Protein AF-A0A4V2JSZ1-F1 (afdb_monomer_lite)

pLDDT: mean 92.71, std 5.54, range [68.62, 98.0]

InterPro domains:
  IPR025327 Protein of unknown function DUF4233 [PF14017] (4-102)

Radius of gyration: 14.21 Å; chains: 1; bounding box: 37×21×39 Å

Structure (mmCIF, N/CA/C/O backbone):
data_AF-A0A4V2JSZ1-F1
#
_entry.id   AF-A0A4V2JSZ1-F1
#
loop_
_atom_site.group_PDB
_atom_site.id
_atom_site.type_symbol
_atom_site.label_atom_id
_atom_site.label_alt_id
_atom_site.label_comp_id
_atom_site.label_asym_id
_atom_site.label_entity_id
_atom_site.label_seq_id
_atom_site.pdbx_PDB_ins_code
_atom_site.Cartn_x
_atom_site.Cartn_y
_atom_site.Cartn_z
_atom_site.occupancy
_atom_site.B_iso_or_equiv
_atom_site.auth_seq_id
_atom_site.auth_comp_id
_atom_site.auth_asym_id
_atom_site.auth_atom_id
_atom_site.pdbx_PDB_model_num
ATOM 1 N N . MET A 1 1 ? -8.740 -6.135 19.068 1.00 76.06 1 MET A N 1
ATOM 2 C CA . MET A 1 1 ? -8.782 -6.190 17.589 1.00 76.06 1 MET A CA 1
ATOM 3 C C . MET A 1 1 ? -7.655 -5.415 16.919 1.00 76.06 1 MET A C 1
ATOM 5 O O . MET A 1 1 ? -6.984 -5.984 16.071 1.00 76.06 1 MET A O 1
ATOM 9 N N . THR A 1 2 ? -7.355 -4.183 17.342 1.00 81.94 2 THR A N 1
ATOM 10 C CA . THR A 1 2 ? -6.308 -3.329 16.738 1.00 81.94 2 THR A CA 1
ATOM 11 C C . THR A 1 2 ? -4.939 -4.002 16.576 1.00 81.94 2 THR A C 1
ATOM 13 O O . THR A 1 2 ? -4.277 -3.777 15.573 1.00 81.94 2 THR A O 1
ATOM 16 N N . ARG A 1 3 ? -4.532 -4.878 17.510 1.00 87.81 3 ARG A N 1
ATOM 17 C CA . ARG A 1 3 ? -3.258 -5.617 17.412 1.00 87.81 3 ARG A CA 1
ATOM 18 C C . ARG A 1 3 ? -3.182 -6.530 16.184 1.00 87.81 3 ARG A C 1
ATOM 20 O O . ARG A 1 3 ? -2.130 -6.597 15.568 1.00 87.81 3 ARG A O 1
ATOM 27 N N . VAL A 1 4 ? -4.278 -7.203 15.822 1.00 89.31 4 VAL A N 1
ATOM 28 C CA . VAL A 1 4 ? -4.300 -8.113 14.662 1.00 89.31 4 VAL A CA 1
ATOM 29 C C . VAL A 1 4 ? -4.180 -7.309 13.369 1.00 89.31 4 VAL A C 1
ATOM 31 O O . VAL A 1 4 ? -3.318 -7.612 12.558 1.00 89.31 4 VAL A O 1
ATOM 34 N N . LEU A 1 5 ? -4.944 -6.216 13.240 1.00 90.44 5 LEU A N 1
ATOM 35 C CA . LEU A 1 5 ? -4.858 -5.299 12.092 1.00 90.44 5 LEU A CA 1
ATOM 36 C C . LEU A 1 5 ? -3.455 -4.689 11.936 1.00 90.44 5 LEU A C 1
ATOM 38 O O . LEU A 1 5 ? -2.941 -4.602 10.825 1.00 90.44 5 LEU A O 1
ATOM 42 N N . MET A 1 6 ? -2.819 -4.301 13.047 1.00 91.94 6 MET A N 1
ATOM 43 C CA . MET A 1 6 ? -1.436 -3.813 13.039 1.00 91.94 6 MET A CA 1
ATOM 44 C C . MET A 1 6 ? -0.463 -4.880 12.533 1.00 91.94 6 MET A C 1
ATOM 46 O O . MET A 1 6 ? 0.377 -4.578 11.693 1.00 91.94 6 MET A O 1
ATOM 50 N N . ILE A 1 7 ? -0.580 -6.122 13.017 1.00 93.12 7 ILE A N 1
ATOM 51 C CA . ILE A 1 7 ? 0.282 -7.229 12.580 1.00 93.12 7 ILE A CA 1
ATOM 52 C C . ILE A 1 7 ? 0.109 -7.488 11.083 1.00 93.12 7 ILE A C 1
ATOM 54 O O . ILE A 1 7 ? 1.110 -7.629 10.386 1.00 93.12 7 ILE A O 1
ATOM 58 N N . THR A 1 8 ? -1.128 -7.500 10.579 1.00 93.94 8 THR A N 1
ATOM 59 C CA . THR A 1 8 ? -1.399 -7.663 9.146 1.00 93.94 8 THR A CA 1
ATOM 60 C C . THR A 1 8 ? -0.675 -6.593 8.327 1.00 93.94 8 THR A C 1
ATOM 62 O O . THR A 1 8 ? 0.078 -6.943 7.430 1.00 93.94 8 THR A O 1
ATOM 65 N N . LEU A 1 9 ? -0.791 -5.310 8.682 1.00 94.44 9 LEU A N 1
ATOM 66 C CA . LEU A 1 9 ? -0.121 -4.227 7.944 1.00 94.44 9 LEU A CA 1
ATOM 67 C C . LEU A 1 9 ? 1.410 -4.284 8.034 1.00 94.44 9 LEU A C 1
ATOM 69 O O . LEU A 1 9 ? 2.097 -3.983 7.062 1.00 94.44 9 LEU A O 1
ATOM 73 N N . VAL A 1 10 ? 1.971 -4.679 9.180 1.00 95.25 10 VAL A N 1
ATOM 74 C CA . VAL A 1 10 ? 3.431 -4.825 9.319 1.00 95.25 10 VAL A CA 1
ATOM 75 C C . VAL A 1 10 ? 3.952 -5.982 8.468 1.00 95.25 10 VAL A C 1
ATOM 77 O O . VAL A 1 10 ? 4.978 -5.837 7.808 1.00 95.25 10 VAL A O 1
ATOM 80 N N . LEU A 1 11 ? 3.249 -7.117 8.437 1.00 96.44 11 LEU A N 1
ATOM 81 C CA . LEU A 1 11 ? 3.605 -8.228 7.551 1.00 96.44 11 LEU A CA 1
ATOM 82 C C . LEU A 1 11 ? 3.482 -7.824 6.077 1.00 96.44 11 LEU A C 1
ATOM 84 O O . LEU A 1 11 ? 4.336 -8.184 5.272 1.00 96.44 11 LEU A O 1
ATOM 88 N N . GLU A 1 12 ? 2.473 -7.031 5.732 1.00 95.75 12 GLU A N 1
ATOM 89 C CA . GLU A 1 12 ? 2.286 -6.509 4.379 1.00 95.75 12 GLU A CA 1
ATOM 90 C C . GLU A 1 12 ? 3.436 -5.582 3.960 1.00 95.75 12 GLU A C 1
ATOM 92 O O . GLU A 1 12 ? 3.955 -5.698 2.853 1.00 95.75 12 GLU A O 1
ATOM 97 N N . ALA A 1 13 ? 3.931 -4.739 4.874 1.00 97.12 13 ALA A N 1
ATOM 98 C CA . ALA A 1 13 ? 5.120 -3.923 4.636 1.00 97.12 13 ALA A CA 1
ATOM 99 C C . ALA A 1 13 ? 6.355 -4.783 4.304 1.00 97.12 13 ALA A C 1
ATOM 101 O O . ALA A 1 13 ? 7.130 -4.446 3.409 1.00 97.12 13 ALA A O 1
ATOM 102 N N . ILE A 1 14 ? 6.527 -5.929 4.971 1.00 97.25 14 ILE A N 1
ATOM 103 C CA . ILE A 1 14 ? 7.604 -6.877 4.641 1.00 97.25 14 ILE A CA 1
ATOM 104 C C . ILE A 1 14 ? 7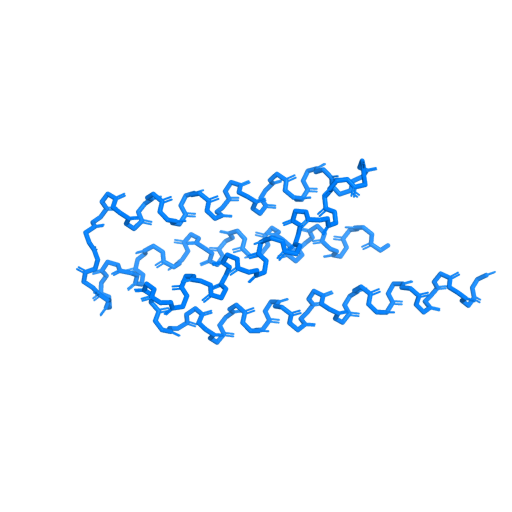.399 -7.441 3.229 1.00 97.25 14 ILE A C 1
ATOM 106 O O . ILE A 1 14 ? 8.344 -7.491 2.442 1.00 97.25 14 ILE A O 1
ATOM 110 N N . VAL A 1 15 ? 6.166 -7.814 2.879 1.00 96.81 15 VAL A N 1
ATOM 111 C CA . VAL A 1 15 ? 5.817 -8.322 1.543 1.00 96.81 15 VAL A CA 1
ATOM 112 C C . VAL A 1 15 ? 6.091 -7.282 0.455 1.00 96.81 15 VAL A C 1
ATOM 114 O O . VAL A 1 15 ? 6.653 -7.633 -0.579 1.00 96.81 15 VAL A O 1
ATOM 117 N N . PHE A 1 16 ? 5.802 -6.001 0.689 1.00 97.44 16 PHE A N 1
ATOM 118 C CA . PHE A 1 16 ? 6.164 -4.922 -0.235 1.00 97.44 16 PHE A CA 1
ATOM 119 C C . PHE A 1 16 ? 7.677 -4.754 -0.391 1.00 97.44 16 PHE A C 1
ATOM 121 O O . PHE A 1 16 ? 8.153 -4.519 -1.500 1.00 97.44 16 PHE A O 1
ATOM 128 N N . GLY A 1 17 ? 8.451 -4.942 0.680 1.00 95.88 17 GLY A N 1
ATOM 129 C CA . GLY A 1 17 ? 9.913 -4.996 0.596 1.00 95.88 17 GLY A CA 1
ATOM 130 C C . GLY A 1 17 ? 10.401 -6.142 -0.289 1.00 95.88 17 GLY A C 1
ATOM 131 O O . GLY A 1 17 ? 11.250 -5.942 -1.156 1.00 95.88 17 GLY A O 1
ATOM 132 N N . LEU A 1 18 ? 9.808 -7.328 -0.137 1.00 96.00 18 LEU A N 1
ATOM 133 C CA . LEU A 1 18 ? 10.101 -8.496 -0.974 1.00 96.00 18 LEU A CA 1
ATOM 134 C C . LEU A 1 18 ? 9.595 -8.344 -2.419 1.00 96.00 18 LEU A C 1
ATOM 136 O O . LEU A 1 18 ? 10.138 -8.974 -3.329 1.00 96.00 18 LEU A O 1
ATOM 140 N N . ALA A 1 19 ? 8.606 -7.478 -2.656 1.00 95.69 19 ALA A N 1
ATOM 141 C CA . ALA A 1 19 ? 8.135 -7.138 -3.994 1.00 95.69 19 ALA A CA 1
ATOM 142 C C . ALA A 1 19 ? 9.207 -6.415 -4.817 1.00 95.69 19 ALA A C 1
ATOM 144 O O . ALA A 1 19 ? 9.234 -6.570 -6.035 1.00 95.69 19 ALA A O 1
ATOM 145 N N . VAL A 1 20 ? 10.098 -5.643 -4.180 1.00 96.31 20 VAL A N 1
ATOM 146 C CA . VAL A 1 20 ? 11.126 -4.852 -4.878 1.00 96.31 20 VAL A CA 1
ATOM 147 C C . VAL A 1 20 ? 12.081 -5.741 -5.682 1.00 96.31 20 VAL A C 1
ATOM 149 O O . VAL A 1 20 ? 12.194 -5.516 -6.889 1.00 96.31 20 VAL A O 1
ATOM 152 N N . PRO A 1 21 ? 12.711 -6.784 -5.101 1.00 94.50 21 PRO A N 1
ATOM 153 C CA . PRO A 1 21 ? 13.451 -7.766 -5.885 1.00 94.50 21 PRO A CA 1
ATOM 154 C C . PRO A 1 21 ? 12.612 -8.388 -7.002 1.00 94.50 21 PRO A C 1
ATOM 156 O O . PRO A 1 21 ? 13.093 -8.465 -8.124 1.00 94.50 21 PRO A O 1
ATOM 159 N N . 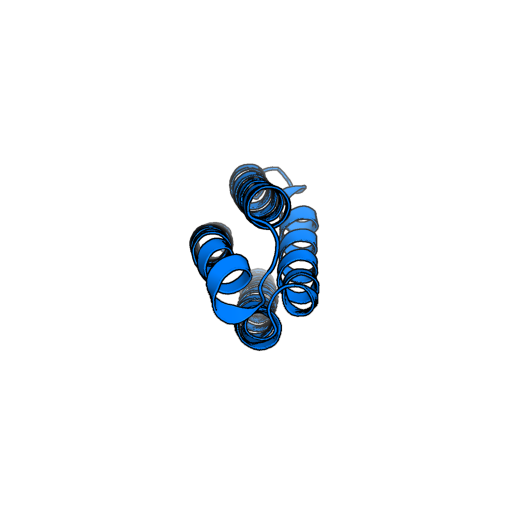GLY A 1 22 ? 11.356 -8.767 -6.731 1.00 93.88 22 GLY A N 1
ATOM 160 C CA . GLY A 1 22 ? 10.466 -9.353 -7.741 1.00 93.88 22 GLY A CA 1
ATOM 161 C C . GLY A 1 22 ? 10.213 -8.424 -8.934 1.00 93.88 22 GLY A C 1
ATOM 162 O O . GLY A 1 22 ? 10.292 -8.852 -10.084 1.00 93.88 22 GLY A O 1
ATOM 163 N N . MET A 1 23 ? 9.996 -7.133 -8.685 1.00 95.25 23 MET A N 1
ATOM 164 C CA . MET A 1 23 ? 9.839 -6.125 -9.736 1.00 95.25 23 MET A CA 1
ATOM 165 C C . MET A 1 23 ? 11.101 -6.004 -10.599 1.00 95.25 23 MET A C 1
ATOM 167 O O . MET A 1 23 ? 10.997 -5.924 -11.822 1.00 95.25 23 MET A O 1
ATOM 171 N N . VAL A 1 24 ? 12.287 -6.028 -9.987 1.00 97.00 24 VAL A N 1
ATOM 172 C CA . VAL A 1 24 ? 13.563 -5.857 -10.700 1.00 97.00 24 VAL A CA 1
ATOM 173 C C . VAL A 1 24 ? 13.973 -7.124 -11.453 1.00 97.00 24 VAL A C 1
ATOM 175 O O . VAL A 1 24 ? 14.304 -7.053 -12.633 1.00 97.00 24 VAL A O 1
ATOM 178 N N . THR A 1 25 ? 13.961 -8.285 -10.796 1.00 94.88 25 THR A N 1
ATOM 179 C CA . THR A 1 25 ? 14.533 -9.526 -11.345 1.00 94.88 25 THR A CA 1
ATOM 180 C C . THR A 1 25 ? 13.554 -10.315 -12.203 1.00 94.88 25 THR A C 1
ATOM 182 O O . THR A 1 25 ? 13.983 -10.975 -13.144 1.00 94.88 25 THR A O 1
ATOM 185 N N . VAL A 1 26 ? 12.252 -10.252 -11.901 1.00 93.81 26 VAL A N 1
ATOM 186 C CA . VAL A 1 26 ? 11.218 -11.008 -12.62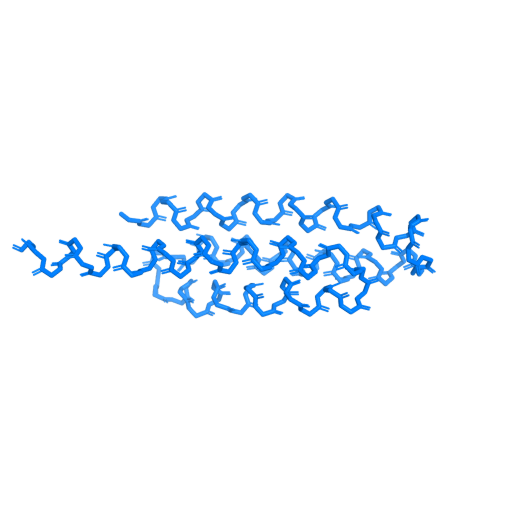6 1.00 93.81 26 VAL A CA 1
ATOM 187 C C . VAL A 1 26 ? 10.529 -10.131 -13.663 1.00 93.81 26 VAL A C 1
ATOM 189 O O . VAL A 1 26 ? 10.276 -10.578 -14.775 1.00 93.81 26 VAL A O 1
ATOM 192 N N . SER A 1 27 ? 10.200 -8.887 -13.303 1.00 93.00 27 SER A N 1
ATOM 193 C CA . SER A 1 27 ? 9.391 -7.990 -14.147 1.00 93.00 27 SER A CA 1
ATOM 194 C C . SER A 1 27 ? 10.219 -6.964 -14.935 1.00 93.00 27 SER A C 1
ATOM 196 O O . SER A 1 27 ? 9.664 -6.241 -15.756 1.00 93.00 27 SER A O 1
ATOM 198 N N . GLY A 1 28 ? 11.539 -6.902 -14.716 1.00 92.88 28 GLY A N 1
ATOM 199 C CA . GLY A 1 28 ? 12.448 -6.019 -15.456 1.00 92.88 28 GLY A CA 1
ATOM 200 C C . GLY A 1 28 ? 12.233 -4.523 -15.201 1.00 92.88 28 GLY A C 1
ATOM 201 O O . GLY A 1 28 ? 12.665 -3.693 -16.001 1.00 92.88 28 GLY A O 1
ATOM 202 N N . ILE A 1 29 ? 11.556 -4.155 -14.110 1.00 94.81 29 ILE A N 1
ATOM 203 C CA . ILE A 1 29 ? 11.313 -2.756 -13.755 1.00 94.81 29 ILE A CA 1
ATOM 204 C C . ILE A 1 29 ? 12.615 -2.106 -13.285 1.00 94.81 29 ILE A C 1
ATOM 206 O O . ILE A 1 29 ? 13.361 -2.668 -12.482 1.00 94.81 29 ILE A O 1
ATOM 210 N N . ALA A 1 30 ? 12.871 -0.884 -13.760 1.00 96.06 30 ALA A N 1
ATOM 211 C CA . ALA A 1 30 ? 14.043 -0.111 -13.369 1.00 96.06 30 ALA A CA 1
ATOM 212 C C . ALA A 1 30 ? 14.120 0.063 -11.842 1.00 96.06 30 ALA A C 1
ATOM 214 O O . ALA A 1 30 ? 13.139 0.442 -11.198 1.00 96.06 30 ALA A O 1
ATOM 215 N N . LEU A 1 31 ? 15.310 -0.148 -11.271 1.00 95.19 31 LEU A N 1
ATOM 216 C CA . LEU A 1 31 ? 15.540 -0.105 -9.823 1.00 95.19 31 LEU A CA 1
ATOM 217 C C . LEU A 1 31 ? 14.988 1.161 -9.132 1.00 95.19 31 LEU A C 1
ATOM 219 O O . LEU A 1 31 ? 14.329 1.005 -8.103 1.00 95.19 31 LEU A O 1
ATOM 223 N N . PRO A 1 32 ? 15.163 2.391 -9.666 1.00 96.44 32 PRO A N 1
ATOM 224 C CA . PRO A 1 32 ? 14.606 3.586 -9.029 1.00 96.44 32 PRO A CA 1
ATOM 225 C C . PRO A 1 32 ? 13.076 3.556 -8.930 1.00 96.44 32 PRO A C 1
ATOM 227 O O . PRO A 1 32 ? 12.515 3.963 -7.915 1.00 96.44 32 PRO A O 1
ATOM 230 N N . LEU A 1 33 ? 12.399 3.034 -9.958 1.00 95.94 33 LEU A N 1
ATOM 231 C CA . LEU A 1 33 ? 10.943 2.913 -9.973 1.00 95.94 33 LEU A CA 1
ATOM 232 C C . LEU A 1 33 ? 10.472 1.817 -9.010 1.00 95.94 33 LEU A C 1
ATOM 234 O O . LEU A 1 33 ? 9.535 2.042 -8.251 1.00 95.94 33 LEU A O 1
ATOM 238 N N . ALA A 1 34 ? 11.151 0.667 -8.982 1.00 96.12 34 ALA A N 1
ATOM 239 C CA . ALA A 1 34 ? 10.841 -0.418 -8.051 1.00 96.12 34 ALA A CA 1
ATOM 240 C C . ALA A 1 34 ? 10.996 0.023 -6.584 1.00 96.12 34 ALA A C 1
ATOM 242 O O . ALA A 1 34 ? 10.119 -0.247 -5.762 1.00 96.12 34 ALA A O 1
ATOM 243 N N . LEU A 1 35 ? 12.068 0.757 -6.263 1.00 96.94 35 LEU A N 1
ATOM 244 C CA . LEU A 1 35 ? 12.281 1.344 -4.937 1.00 96.94 35 LEU A CA 1
ATOM 245 C C .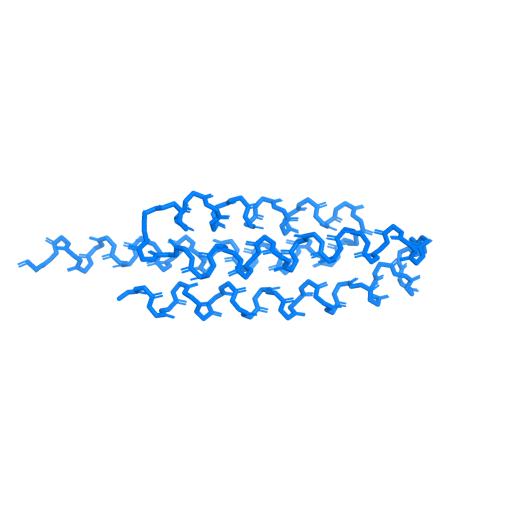 LEU A 1 35 ? 11.232 2.408 -4.602 1.00 96.94 35 LEU A C 1
ATOM 247 O O . LEU A 1 35 ? 10.759 2.446 -3.470 1.00 96.94 35 LEU A O 1
ATOM 251 N N . GLY A 1 36 ? 10.842 3.241 -5.571 1.00 97.44 36 GLY A N 1
ATOM 252 C CA . GLY A 1 36 ? 9.789 4.239 -5.389 1.00 97.44 36 GLY A CA 1
ATOM 253 C C . GLY A 1 36 ? 8.433 3.605 -5.073 1.00 97.44 36 GLY A C 1
ATOM 254 O O . GLY A 1 36 ? 7.804 3.965 -4.081 1.00 97.44 36 GLY A O 1
ATOM 255 N N . LEU A 1 37 ? 8.007 2.622 -5.873 1.00 96.50 37 LEU A N 1
ATOM 256 C CA . LEU A 1 37 ? 6.730 1.923 -5.697 1.00 96.50 37 LEU A CA 1
ATOM 257 C C . LEU A 1 37 ? 6.698 1.103 -4.402 1.00 96.50 37 LEU A C 1
ATOM 259 O O . LEU A 1 37 ? 5.787 1.265 -3.590 1.00 96.50 37 LEU A O 1
ATOM 263 N N . GLY A 1 38 ? 7.706 0.253 -4.185 1.00 96.00 38 GLY A N 1
ATOM 264 C CA . GLY A 1 38 ? 7.793 -0.577 -2.984 1.00 96.00 38 GLY A CA 1
ATOM 265 C C . GLY A 1 38 ? 7.977 0.263 -1.722 1.00 96.00 38 GLY A C 1
ATOM 266 O O . GLY A 1 38 ? 7.274 0.058 -0.739 1.00 96.00 38 GLY A O 1
ATOM 267 N N . GLY A 1 39 ? 8.858 1.265 -1.759 1.00 96.88 39 GLY A N 1
ATOM 268 C CA . GLY A 1 39 ? 9.095 2.181 -0.644 1.00 96.88 39 GLY A CA 1
ATOM 269 C C . GLY A 1 39 ? 7.852 2.983 -0.261 1.00 96.88 39 GLY A C 1
ATOM 270 O O . GLY A 1 39 ? 7.513 3.051 0.919 1.00 96.88 39 GLY A O 1
ATOM 271 N N . ALA A 1 40 ? 7.123 3.531 -1.239 1.00 97.44 40 ALA A N 1
ATOM 272 C CA . ALA A 1 40 ? 5.867 4.234 -0.980 1.00 97.44 40 ALA A CA 1
ATOM 273 C C . ALA A 1 40 ? 4.810 3.309 -0.354 1.00 97.44 40 ALA A C 1
ATOM 275 O O . ALA A 1 40 ? 4.145 3.702 0.606 1.00 97.44 40 ALA A O 1
ATOM 276 N N . ALA A 1 41 ? 4.689 2.071 -0.843 1.00 96.94 41 ALA A N 1
ATOM 277 C CA . ALA A 1 41 ? 3.761 1.086 -0.294 1.00 96.94 41 ALA A CA 1
ATOM 278 C C . ALA A 1 41 ? 4.129 0.675 1.146 1.00 96.94 41 ALA A C 1
ATOM 280 O O . ALA A 1 41 ? 3.253 0.606 2.009 1.00 96.94 41 ALA A O 1
ATOM 281 N N . ILE A 1 42 ? 5.421 0.478 1.438 1.00 98.00 42 ILE A N 1
ATOM 282 C CA . ILE A 1 42 ? 5.930 0.210 2.795 1.00 98.00 42 ILE A CA 1
ATOM 283 C C . ILE A 1 42 ? 5.571 1.359 3.733 1.00 98.00 42 ILE A C 1
ATOM 285 O O . ILE A 1 42 ? 5.010 1.132 4.804 1.00 98.00 42 ILE A O 1
ATOM 289 N N . LEU A 1 43 ? 5.874 2.596 3.334 1.00 97.69 43 LEU A N 1
ATOM 290 C CA . LEU A 1 43 ? 5.575 3.772 4.147 1.00 97.69 43 LEU A CA 1
ATOM 291 C C . LEU A 1 43 ? 4.075 3.890 4.415 1.00 97.69 43 LEU A C 1
ATOM 293 O O . LEU A 1 43 ? 3.679 4.118 5.556 1.00 97.69 43 LEU A O 1
ATOM 297 N N . LEU A 1 44 ? 3.239 3.667 3.401 1.00 97.19 44 LEU A N 1
ATOM 298 C CA . LEU A 1 44 ? 1.788 3.653 3.553 1.00 97.19 44 LEU A CA 1
ATOM 299 C C . LEU A 1 44 ? 1.330 2.605 4.580 1.00 97.19 44 LEU A C 1
ATOM 301 O O . LEU A 1 44 ? 0.552 2.938 5.473 1.00 97.19 44 LEU A O 1
ATOM 305 N N . ALA A 1 45 ? 1.831 1.370 4.492 1.00 96.31 45 ALA A N 1
ATOM 306 C CA . ALA A 1 45 ? 1.493 0.296 5.426 1.00 96.31 45 ALA A CA 1
ATOM 307 C C . ALA A 1 45 ? 1.919 0.622 6.869 1.00 96.31 45 ALA A C 1
ATOM 309 O O . ALA A 1 45 ? 1.145 0.435 7.810 1.00 96.31 45 ALA A O 1
ATOM 310 N N . LEU A 1 46 ? 3.123 1.170 7.058 1.00 96.25 46 LEU A N 1
ATOM 311 C CA . LEU A 1 46 ? 3.632 1.547 8.379 1.00 96.25 46 LEU A CA 1
ATOM 312 C C . LEU A 1 46 ? 2.867 2.730 8.981 1.00 96.25 46 LEU A C 1
ATOM 314 O O . LEU A 1 46 ? 2.549 2.714 10.171 1.00 96.25 46 LEU A O 1
ATOM 318 N N . VAL A 1 47 ? 2.520 3.737 8.176 1.00 95.62 47 VAL A N 1
ATOM 319 C CA . VAL A 1 47 ? 1.703 4.872 8.629 1.00 95.62 47 VAL A CA 1
ATOM 320 C C . VAL A 1 47 ? 0.288 4.405 8.974 1.00 95.62 47 VAL A C 1
ATOM 322 O O . VAL A 1 47 ? -0.240 4.798 10.017 1.00 95.62 47 VAL A O 1
ATOM 325 N N . ALA A 1 48 ? -0.312 3.517 8.174 1.00 94.44 48 ALA A N 1
ATOM 326 C CA . ALA A 1 48 ? -1.595 2.890 8.493 1.00 94.44 48 ALA A CA 1
ATOM 327 C C . ALA A 1 48 ? -1.530 2.121 9.826 1.00 94.44 48 ALA A C 1
ATOM 329 O O . ALA A 1 48 ? -2.402 2.281 10.684 1.00 94.44 48 ALA A O 1
ATOM 330 N N . ALA A 1 49 ? -0.454 1.355 10.043 1.00 93.31 49 ALA A N 1
ATOM 331 C CA . ALA A 1 49 ? -0.210 0.618 11.280 1.00 93.31 49 ALA A CA 1
ATOM 332 C C . ALA A 1 49 ? -0.080 1.552 12.494 1.00 93.31 49 ALA A C 1
ATOM 334 O O . ALA A 1 49 ? -0.717 1.325 13.524 1.00 93.31 49 ALA A O 1
ATOM 335 N N . ALA A 1 50 ? 0.693 2.633 12.374 1.00 92.19 50 ALA A N 1
ATOM 336 C CA . ALA A 1 50 ? 0.918 3.594 13.453 1.00 92.19 50 ALA A CA 1
ATOM 337 C C . ALA A 1 50 ? -0.348 4.390 13.820 1.00 92.19 50 ALA A C 1
ATOM 339 O O . ALA A 1 50 ? -0.588 4.690 14.991 1.00 92.19 50 ALA A O 1
ATOM 340 N N . THR A 1 51 ? -1.191 4.701 12.834 1.00 91.44 51 THR A N 1
ATOM 341 C CA . THR A 1 51 ? -2.393 5.542 12.995 1.00 91.44 51 THR A CA 1
ATOM 342 C C . THR A 1 51 ? -3.679 4.747 13.240 1.00 91.44 51 THR A C 1
ATOM 344 O O . THR A 1 51 ? -4.767 5.314 13.341 1.00 91.44 51 THR A O 1
ATOM 347 N N . LEU A 1 52 ? -3.592 3.427 13.420 1.00 87.31 52 LEU A N 1
ATOM 348 C CA . LEU A 1 52 ? -4.753 2.566 13.692 1.00 87.31 52 LEU A CA 1
ATOM 349 C C . LEU A 1 52 ? -5.501 2.925 14.986 1.00 87.31 52 LEU A C 1
ATOM 351 O O . LEU A 1 52 ? -6.676 2.596 15.128 1.00 87.31 52 LEU A O 1
ATOM 355 N N . ARG A 1 53 ? -4.847 3.620 15.925 1.00 81.12 53 ARG A N 1
ATOM 356 C CA . ARG A 1 53 ? -5.468 4.084 17.180 1.00 81.12 53 ARG A CA 1
ATOM 357 C C . ARG A 1 53 ? -6.215 5.415 17.039 1.00 81.12 53 ARG A C 1
ATOM 359 O O . ARG A 1 53 ? -7.039 5.707 17.895 1.00 81.12 53 ARG A O 1
ATOM 366 N N . SER A 1 54 ? -5.947 6.204 15.995 1.00 78.44 54 SER A N 1
ATOM 367 C CA . SER A 1 54 ? -6.514 7.549 15.802 1.00 78.44 54 SER A CA 1
ATOM 368 C C . SER A 1 54 ? -7.702 7.592 14.829 1.00 78.44 54 SER A C 1
ATOM 370 O O . SER A 1 54 ? -8.123 8.668 14.419 1.00 78.44 54 SER A O 1
ATOM 372 N N . GLY A 1 55 ? -8.246 6.437 14.425 1.00 75.12 55 GLY A N 1
ATOM 373 C CA . GLY A 1 55 ? -9.364 6.328 13.475 1.00 75.12 55 GLY A CA 1
ATOM 374 C C . GLY A 1 55 ? -8.947 6.429 12.001 1.00 75.12 55 GLY A C 1
ATOM 375 O O . GLY A 1 55 ? -9.468 5.684 11.172 1.00 75.12 55 GLY A O 1
ATOM 376 N N . LEU A 1 56 ? -7.942 7.252 11.677 1.00 85.56 56 LEU A N 1
ATOM 377 C CA . LEU A 1 56 ? -7.410 7.395 10.311 1.00 85.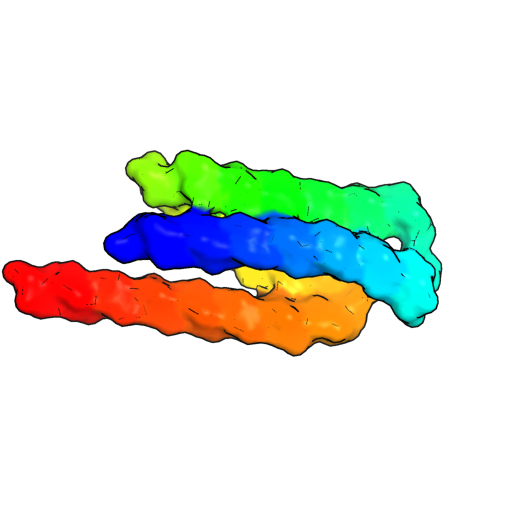56 56 LEU A CA 1
ATOM 378 C C . LEU A 1 56 ? -6.771 6.108 9.769 1.00 85.56 56 LEU A C 1
ATOM 380 O O . LEU A 1 56 ? -6.878 5.826 8.574 1.00 85.56 56 LEU A O 1
ATOM 384 N N . GLY A 1 57 ? -6.159 5.291 10.630 1.00 85.00 57 GLY A N 1
ATOM 385 C CA . GLY A 1 57 ? -5.482 4.067 10.198 1.00 85.00 57 GLY A CA 1
ATOM 386 C C . GLY A 1 57 ? -6.404 3.032 9.551 1.00 85.00 57 GLY A C 1
ATOM 387 O O . GLY A 1 57 ? -5.933 2.205 8.778 1.00 85.00 57 GLY A O 1
ATOM 388 N N . PHE A 1 58 ? -7.721 3.090 9.787 1.00 88.56 58 PHE A N 1
ATOM 389 C CA . PHE A 1 58 ? -8.662 2.200 9.102 1.00 88.56 58 PHE A CA 1
ATOM 390 C C . PHE A 1 58 ? -8.805 2.551 7.616 1.00 88.56 58 PHE A C 1
ATOM 392 O O . PHE A 1 58 ? -8.763 1.662 6.767 1.00 88.56 58 PHE A O 1
ATOM 399 N N . ALA A 1 59 ? -8.938 3.843 7.296 1.00 92.00 59 ALA A N 1
ATOM 400 C CA . ALA A 1 59 ? -8.994 4.314 5.913 1.00 92.00 59 ALA A CA 1
ATOM 401 C C . ALA A 1 59 ? -7.660 4.067 5.196 1.00 92.00 59 ALA A C 1
ATOM 403 O O . ALA A 1 59 ? -7.641 3.587 4.064 1.00 92.00 59 ALA A O 1
ATOM 404 N N . LEU A 1 60 ? -6.544 4.319 5.888 1.00 93.81 60 LEU A N 1
ATOM 405 C CA . LEU A 1 60 ? -5.214 4.058 5.346 1.00 93.81 60 LEU A CA 1
ATOM 406 C C . LEU A 1 60 ? -4.956 2.568 5.124 1.00 93.81 60 LEU A C 1
ATOM 408 O O . LEU A 1 60 ? -4.370 2.228 4.109 1.00 93.81 60 LEU A O 1
ATOM 412 N N . GLY A 1 61 ? -5.439 1.680 5.995 1.00 94.06 61 GLY A N 1
ATOM 413 C CA . GLY A 1 61 ? -5.293 0.238 5.794 1.00 94.06 61 GLY A CA 1
ATOM 414 C C . GLY A 1 61 ? -6.024 -0.269 4.549 1.00 94.06 61 GLY A C 1
ATOM 415 O O . GLY A 1 61 ? -5.482 -1.083 3.808 1.00 94.06 61 GLY A O 1
ATOM 416 N N . TRP A 1 62 ? -7.209 0.274 4.246 1.00 95.50 62 TRP A N 1
ATOM 417 C CA . TRP A 1 62 ? -7.884 0.017 2.967 1.00 95.50 62 TRP A CA 1
ATOM 418 C C . TRP A 1 62 ? -7.098 0.549 1.772 1.00 95.50 62 TRP A C 1
ATOM 420 O O . TRP A 1 62 ? -6.999 -0.133 0.753 1.00 95.50 62 TRP A O 1
ATOM 430 N N . LEU A 1 63 ? -6.505 1.737 1.903 1.00 96.62 63 LEU A N 1
ATOM 431 C CA . LEU A 1 63 ? -5.618 2.281 0.880 1.00 96.62 63 LEU A CA 1
ATOM 432 C C . LEU A 1 63 ? -4.389 1.381 0.675 1.00 96.62 63 LEU A C 1
ATOM 434 O O . LEU A 1 63 ? -3.978 1.185 -0.465 1.00 96.62 63 LEU A O 1
ATOM 438 N N . THR A 1 64 ? -3.849 0.779 1.740 1.00 96.44 64 THR A N 1
ATOM 439 C CA . THR A 1 64 ? -2.766 -0.213 1.663 1.00 96.44 64 THR A CA 1
ATOM 440 C C . THR A 1 64 ? -3.185 -1.438 0.852 1.00 96.44 64 THR A C 1
ATOM 442 O O . THR A 1 64 ? -2.441 -1.835 -0.039 1.00 96.44 64 THR A O 1
ATOM 445 N N . GLN A 1 65 ? -4.402 -1.961 1.054 1.00 97.19 65 GLN A N 1
ATOM 446 C CA . GLN A 1 65 ? -4.896 -3.103 0.269 1.00 97.19 65 GLN A CA 1
ATOM 447 C C . GLN A 1 65 ? -5.017 -2.763 -1.223 1.00 97.19 65 GLN A C 1
ATOM 449 O O . GLN A 1 65 ? -4.640 -3.552 -2.088 1.00 97.19 65 GLN A O 1
ATOM 454 N N . LEU A 1 66 ? -5.509 -1.564 -1.547 1.00 96.88 66 LEU A N 1
ATOM 455 C CA . LEU A 1 66 ? -5.574 -1.099 -2.934 1.00 96.88 66 LEU A CA 1
ATOM 456 C C . LEU A 1 66 ? -4.174 -0.930 -3.535 1.00 96.88 66 LEU A C 1
ATOM 458 O O . LEU A 1 66 ? -3.960 -1.307 -4.685 1.00 96.88 66 LEU A O 1
ATOM 462 N N . ALA A 1 67 ? -3.217 -0.415 -2.760 1.00 96.50 67 ALA A N 1
ATOM 463 C CA . ALA A 1 67 ? -1.826 -0.300 -3.182 1.00 96.50 67 ALA A CA 1
ATOM 464 C C . ALA A 1 67 ? -1.188 -1.678 -3.431 1.00 96.50 67 ALA A C 1
ATOM 466 O O . ALA A 1 67 ? -0.477 -1.843 -4.421 1.00 96.50 67 ALA A O 1
ATOM 467 N N . ALA A 1 68 ? -1.493 -2.680 -2.601 1.00 96.56 68 ALA A N 1
ATOM 468 C CA . ALA A 1 68 ? -1.034 -4.053 -2.795 1.00 96.56 68 ALA A CA 1
ATOM 469 C C . ALA A 1 68 ? -1.529 -4.643 -4.119 1.00 96.56 68 ALA A C 1
ATOM 471 O O . ALA A 1 68 ? -0.753 -5.216 -4.882 1.00 96.56 68 ALA A O 1
ATOM 472 N N . LEU A 1 69 ? -2.814 -4.454 -4.429 1.00 96.31 69 LEU A N 1
ATOM 473 C CA . LEU A 1 69 ? -3.387 -4.889 -5.702 1.00 96.31 69 LEU A CA 1
ATOM 474 C C . LEU A 1 69 ? -2.812 -4.098 -6.884 1.00 96.31 69 LEU A C 1
ATOM 476 O O . LEU A 1 69 ? -2.534 -4.682 -7.929 1.00 96.31 69 LEU A O 1
ATOM 480 N N . ALA A 1 70 ? -2.575 -2.795 -6.721 1.00 96.12 70 ALA A N 1
ATOM 481 C CA . ALA A 1 70 ? -1.963 -1.958 -7.750 1.00 96.12 70 ALA A CA 1
ATOM 482 C C . ALA A 1 70 ? -0.510 -2.368 -8.052 1.00 96.12 70 ALA A C 1
ATOM 484 O O . ALA A 1 70 ? -0.099 -2.360 -9.213 1.00 96.12 70 ALA A O 1
ATOM 485 N N . LEU A 1 71 ? 0.253 -2.808 -7.046 1.00 95.00 71 LEU A N 1
ATOM 486 C CA . LEU A 1 71 ? 1.577 -3.407 -7.247 1.00 95.00 71 LEU A CA 1
ATOM 487 C C . LEU A 1 71 ? 1.523 -4.681 -8.106 1.00 95.00 71 LEU A C 1
ATOM 489 O O . LEU A 1 71 ? 2.524 -5.021 -8.732 1.00 95.00 71 LEU A O 1
ATOM 493 N N . GLY A 1 72 ? 0.365 -5.342 -8.215 1.00 94.06 72 GLY A N 1
ATOM 494 C CA . GLY A 1 72 ? 0.124 -6.441 -9.155 1.00 94.06 72 GLY A CA 1
ATOM 495 C C . GLY A 1 72 ? 0.409 -6.074 -10.614 1.00 94.06 72 GLY A C 1
ATOM 496 O O . GLY A 1 72 ? 0.905 -6.906 -11.374 1.00 94.06 72 GLY A O 1
ATOM 497 N N . PHE A 1 73 ? 0.175 -4.817 -11.005 1.00 94.69 73 PHE A N 1
ATOM 498 C CA . PHE A 1 73 ? 0.511 -4.335 -12.349 1.00 94.69 73 PHE A CA 1
ATOM 499 C C . PHE A 1 73 ? 2.020 -4.178 -12.564 1.00 94.69 73 PHE A C 1
ATOM 501 O O . PHE A 1 73 ? 2.485 -4.266 -13.696 1.00 94.69 73 PHE A O 1
ATOM 508 N N . ALA A 1 74 ? 2.783 -3.959 -11.490 1.00 92.81 74 ALA A N 1
ATOM 509 C CA . ALA A 1 74 ? 4.238 -3.872 -11.537 1.00 92.81 74 ALA A CA 1
ATOM 510 C C . ALA A 1 74 ? 4.893 -5.262 -11.476 1.00 92.81 74 ALA A C 1
ATOM 512 O O . ALA A 1 74 ? 5.887 -5.514 -12.150 1.00 92.81 74 ALA A O 1
ATOM 513 N N . THR A 1 75 ? 4.333 -6.178 -10.683 1.00 93.06 75 THR A N 1
ATOM 514 C CA . THR A 1 75 ? 4.750 -7.579 -10.639 1.00 93.06 75 THR A CA 1
ATOM 515 C C . THR A 1 75 ? 3.547 -8.482 -10.374 1.00 93.06 75 THR A C 1
ATOM 517 O O . THR A 1 75 ? 2.909 -8.398 -9.326 1.00 93.06 75 THR A O 1
ATOM 520 N N . SER A 1 76 ? 3.210 -9.365 -11.320 1.00 92.94 76 SER A N 1
ATOM 521 C CA . SER A 1 76 ? 1.935 -10.104 -11.293 1.00 92.94 76 SER A CA 1
ATOM 522 C C . SER A 1 76 ? 1.737 -10.970 -10.044 1.00 92.94 76 SER A C 1
ATOM 524 O O . SER A 1 76 ? 0.603 -11.180 -9.618 1.00 92.94 76 SER A O 1
ATOM 526 N N . THR A 1 77 ? 2.819 -11.408 -9.392 1.00 92.31 77 THR A N 1
ATOM 527 C CA . THR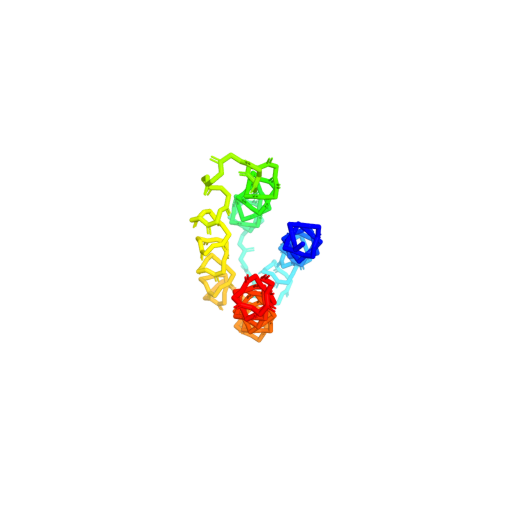 A 1 77 ? 2.774 -12.134 -8.110 1.00 92.31 77 THR A CA 1
ATOM 528 C C . THR A 1 77 ? 2.076 -11.334 -7.000 1.00 92.31 77 THR A C 1
ATOM 530 O O . THR A 1 77 ? 1.464 -11.920 -6.105 1.00 92.31 77 THR A O 1
ATOM 533 N N . MET A 1 78 ? 2.101 -9.999 -7.062 1.00 95.62 78 MET A N 1
ATOM 534 C CA . MET A 1 78 ? 1.421 -9.135 -6.091 1.00 95.62 78 MET A CA 1
ATOM 535 C C . MET A 1 78 ? -0.101 -9.159 -6.218 1.00 95.62 78 MET A C 1
ATOM 537 O O . MET A 1 78 ? -0.767 -8.873 -5.232 1.00 95.62 78 MET A O 1
ATOM 541 N N . PHE A 1 79 ? -0.684 -9.588 -7.344 1.00 95.50 79 PHE A N 1
ATOM 542 C CA . PHE A 1 79 ? -2.130 -9.839 -7.370 1.00 95.50 79 PHE A CA 1
ATOM 543 C C . PHE A 1 79 ? -2.518 -10.966 -6.416 1.00 95.50 79 PHE A C 1
ATOM 545 O O . PHE A 1 79 ? -3.505 -10.855 -5.692 1.00 95.50 79 PHE A O 1
ATOM 552 N N . PHE A 1 80 ? -1.714 -12.031 -6.373 1.00 95.69 80 PHE A N 1
ATOM 553 C CA . PHE A 1 80 ? -1.939 -13.127 -5.441 1.00 95.69 80 PHE A CA 1
ATOM 554 C C . PHE A 1 80 ? -1.688 -12.680 -3.997 1.00 95.69 80 PHE A C 1
ATOM 556 O O . PHE A 1 80 ? -2.570 -12.823 -3.153 1.00 95.69 80 PHE A O 1
ATOM 563 N N . MET A 1 81 ? -0.524 -12.083 -3.713 1.00 95.44 81 MET A N 1
ATOM 564 C CA . MET A 1 81 ? -0.193 -11.668 -2.343 1.00 95.44 81 MET A CA 1
ATOM 565 C C . MET A 1 81 ? -1.096 -10.548 -1.823 1.00 95.44 81 MET A C 1
ATOM 567 O O . MET A 1 81 ? -1.617 -10.659 -0.716 1.00 95.44 81 MET A O 1
ATOM 571 N N . GLY A 1 82 ? -1.359 -9.518 -2.626 1.00 94.88 82 GLY A N 1
ATOM 572 C CA . GLY A 1 82 ? -2.306 -8.456 -2.290 1.00 94.88 82 GLY A CA 1
ATOM 573 C C . GLY A 1 82 ? -3.726 -8.987 -2.102 1.00 94.88 82 GLY A C 1
ATOM 574 O O . GLY A 1 82 ? -4.418 -8.564 -1.183 1.00 94.88 82 GLY A O 1
ATOM 575 N N . GLY A 1 83 ? -4.146 -9.981 -2.891 1.00 96.62 83 GLY A N 1
ATOM 576 C CA . GLY A 1 83 ? -5.417 -10.675 -2.684 1.00 96.62 83 GLY A CA 1
ATOM 577 C C . GLY A 1 83 ? -5.492 -11.391 -1.332 1.00 96.62 83 GLY A C 1
ATOM 578 O O . GLY A 1 83 ? -6.481 -11.246 -0.614 1.00 96.62 83 GLY A O 1
ATOM 579 N N . VAL A 1 84 ? -4.439 -12.119 -0.945 1.00 96.44 84 VAL A N 1
ATOM 580 C CA . VAL A 1 84 ? -4.362 -12.794 0.363 1.00 96.44 84 VAL A CA 1
ATOM 581 C C . VAL A 1 84 ? -4.456 -11.782 1.505 1.00 96.44 84 VAL A C 1
ATOM 583 O O . VAL A 1 84 ? -5.262 -11.970 2.418 1.00 96.44 84 VAL A O 1
ATOM 586 N N . PHE A 1 85 ? -3.690 -10.691 1.449 1.00 95.38 85 PHE A N 1
ATOM 587 C CA . PHE A 1 85 ? -3.739 -9.648 2.477 1.00 95.38 85 PHE A CA 1
ATOM 588 C C . PHE A 1 85 ? -5.091 -8.935 2.520 1.00 95.38 85 PHE A C 1
ATOM 590 O O . PHE A 1 85 ? -5.628 -8.754 3.612 1.00 95.38 85 PHE A O 1
ATOM 597 N N . ALA A 1 86 ? -5.711 -8.659 1.370 1.00 95.88 86 ALA A N 1
ATOM 598 C CA . ALA A 1 86 ? -7.036 -8.050 1.313 1.00 95.88 86 ALA A CA 1
ATOM 599 C C . ALA A 1 86 ? -8.100 -8.947 1.958 1.00 95.88 86 ALA A C 1
ATOM 601 O O . ALA A 1 86 ? -8.937 -8.470 2.729 1.00 95.88 86 ALA A O 1
ATOM 602 N N . VAL A 1 87 ? -8.047 -10.259 1.707 1.00 96.19 87 VAL A N 1
ATOM 603 C CA . VAL A 1 87 ? -8.940 -11.234 2.349 1.00 96.19 87 VAL A CA 1
ATOM 604 C C . VAL A 1 87 ? -8.704 -11.273 3.857 1.00 96.19 87 VAL A C 1
ATOM 606 O O . VAL A 1 87 ? -9.670 -11.209 4.620 1.00 96.19 87 VAL A O 1
ATOM 609 N N . LEU A 1 88 ? -7.446 -11.332 4.303 1.00 93.94 88 LEU A N 1
ATOM 610 C CA . LEU A 1 88 ? -7.106 -11.307 5.728 1.00 93.94 88 LEU A CA 1
ATOM 611 C C . LEU A 1 88 ? -7.588 -10.016 6.394 1.00 93.94 88 LEU A C 1
ATOM 613 O O . LEU A 1 88 ? -8.188 -10.067 7.469 1.00 93.94 88 LEU A O 1
ATOM 617 N N . TRP A 1 89 ? -7.390 -8.868 5.750 1.00 94.38 89 TRP A N 1
ATOM 618 C CA . TRP A 1 89 ? -7.849 -7.568 6.223 1.00 94.38 89 TRP A CA 1
ATOM 619 C C . TRP A 1 89 ? -9.368 -7.558 6.403 1.00 94.38 89 TRP A C 1
ATOM 621 O O . TRP A 1 89 ? -9.859 -7.312 7.507 1.00 94.38 89 TRP A O 1
ATOM 631 N N . ILE A 1 90 ? -10.120 -7.914 5.358 1.00 94.19 90 ILE A N 1
ATOM 632 C CA . ILE A 1 90 ? -11.587 -7.971 5.390 1.00 94.19 90 ILE A CA 1
ATOM 633 C C . ILE A 1 90 ? -12.071 -8.932 6.474 1.00 94.19 90 ILE A C 1
ATOM 635 O O . ILE A 1 90 ? -12.935 -8.563 7.271 1.00 94.19 90 ILE A O 1
ATOM 639 N N . ALA A 1 91 ? -11.504 -10.138 6.548 1.00 92.56 91 ALA A N 1
ATOM 640 C CA . ALA A 1 91 ? -11.868 -11.128 7.556 1.00 92.56 91 ALA A CA 1
ATOM 641 C C . ALA A 1 91 ? -11.658 -10.584 8.976 1.00 92.56 91 ALA A C 1
ATOM 643 O O . ALA A 1 91 ? -12.545 -10.703 9.823 1.00 92.56 91 ALA A O 1
ATOM 644 N N . THR A 1 92 ? -10.528 -9.918 9.219 1.00 89.75 92 THR A N 1
ATOM 645 C CA . THR A 1 92 ? -10.203 -9.320 10.521 1.00 89.75 92 THR A CA 1
ATOM 646 C C . THR A 1 92 ? -11.176 -8.196 10.880 1.00 89.75 92 THR A C 1
ATOM 648 O O . THR A 1 92 ? -11.633 -8.109 12.021 1.00 89.75 92 THR A O 1
ATOM 651 N N . VAL A 1 93 ? -11.546 -7.357 9.909 1.00 89.94 93 VAL A N 1
ATOM 652 C CA . VAL A 1 93 ? -12.526 -6.277 10.091 1.00 89.94 93 VAL A CA 1
ATOM 653 C C . VAL A 1 93 ? -13.920 -6.828 10.390 1.00 89.94 93 VAL A C 1
ATOM 655 O O . VAL A 1 93 ? -14.570 -6.376 11.333 1.00 89.94 93 VAL A O 1
ATOM 658 N N . VAL A 1 94 ? -14.392 -7.804 9.610 1.00 89.81 94 VAL A N 1
ATOM 659 C CA . VAL A 1 94 ? -15.718 -8.415 9.785 1.00 89.81 94 VAL A CA 1
ATOM 660 C C . VAL A 1 94 ? -15.806 -9.131 11.128 1.00 89.81 94 VAL A C 1
ATOM 662 O O . VAL A 1 94 ? -16.783 -8.950 11.855 1.00 89.81 94 VAL A O 1
ATOM 665 N N . LEU A 1 95 ? -14.783 -9.908 11.486 1.00 88.25 95 LEU A N 1
ATOM 666 C CA . LEU A 1 95 ? -14.746 -10.625 12.755 1.00 88.25 95 LEU A CA 1
ATOM 667 C C . LEU A 1 95 ? -14.670 -9.659 13.943 1.00 88.25 95 LEU A C 1
ATOM 669 O O . LEU A 1 95 ? -15.378 -9.860 14.927 1.00 88.25 95 LEU A O 1
ATOM 673 N N . GLY A 1 96 ? -13.893 -8.578 13.827 1.00 85.38 96 GLY A N 1
ATOM 674 C CA . GLY A 1 96 ? -13.842 -7.522 14.837 1.00 85.38 96 GLY A CA 1
ATOM 675 C C . GLY A 1 96 ? -15.219 -6.914 15.105 1.00 85.38 96 GLY A C 1
ATOM 676 O O . GLY A 1 96 ? -15.655 -6.881 16.250 1.00 85.38 96 GLY A O 1
ATOM 677 N N . ARG A 1 97 ? -15.954 -6.549 14.045 1.00 84.69 97 ARG A N 1
ATOM 678 C CA . ARG A 1 97 ? -17.320 -6.007 14.166 1.00 84.69 97 ARG A CA 1
ATOM 679 C C . ARG A 1 97 ? -18.303 -6.996 14.791 1.00 84.69 97 ARG A C 1
ATOM 681 O O . ARG A 1 97 ? -19.154 -6.586 15.569 1.00 84.69 97 ARG A O 1
ATOM 688 N N . ARG A 1 98 ? -18.201 -8.288 14.459 1.00 86.12 98 ARG A N 1
ATOM 689 C CA . ARG A 1 98 ? -19.063 -9.331 15.043 1.00 86.12 98 ARG A CA 1
ATOM 690 C C . ARG A 1 98 ? -18.812 -9.518 16.537 1.00 86.12 98 ARG A C 1
ATOM 692 O O . ARG A 1 98 ? -19.763 -9.712 17.280 1.00 86.12 98 ARG A O 1
ATOM 699 N N . ILE A 1 99 ? -17.552 -9.458 16.964 1.00 82.88 99 ILE A N 1
ATOM 700 C CA . ILE A 1 99 ? -17.179 -9.589 18.377 1.00 82.88 99 ILE A CA 1
ATOM 701 C C . ILE A 1 99 ? -17.630 -8.362 19.170 1.00 82.88 99 ILE A C 1
ATOM 703 O O . ILE A 1 99 ? -18.159 -8.521 20.265 1.00 82.88 99 ILE A O 1
ATOM 707 N N . ASP A 1 100 ? -17.466 -7.164 18.608 1.00 82.56 100 ASP A N 1
ATOM 708 C CA . ASP A 1 100 ? -17.918 -5.929 19.251 1.00 82.56 100 ASP A CA 1
ATOM 709 C C . ASP A 1 100 ? -19.452 -5.860 19.348 1.00 82.56 100 ASP A C 1
ATOM 711 O O . ASP A 1 100 ? -19.964 -5.349 20.333 1.00 82.56 100 ASP A O 1
ATOM 715 N N . ALA A 1 101 ? -20.188 -6.411 18.375 1.00 83.81 101 ALA A N 1
ATOM 716 C CA . ALA A 1 101 ? -21.654 -6.473 18.399 1.00 83.81 101 ALA A CA 1
ATOM 717 C C . ALA A 1 101 ? -22.228 -7.552 19.337 1.00 83.81 101 ALA A C 1
ATOM 719 O O . ALA A 1 101 ? -23.398 -7.486 19.701 1.00 83.81 101 ALA A O 1
ATOM 720 N N . ALA A 1 102 ? -21.435 -8.571 19.677 1.00 81.50 102 ALA A N 1
ATOM 721 C CA . ALA A 1 102 ? -21.826 -9.641 20.595 1.00 81.50 102 ALA A CA 1
ATOM 722 C C . ALA A 1 102 ? -21.508 -9.321 22.069 1.00 81.50 102 ALA A C 1
ATOM 724 O O . ALA A 1 102 ? -21.821 -10.130 22.943 1.00 81.50 102 ALA A O 1
ATOM 725 N N . ARG A 1 103 ? -20.848 -8.188 22.331 1.00 68.62 103 ARG A N 1
ATOM 726 C CA . ARG A 1 103 ? -20.533 -7.667 23.663 1.00 68.62 103 ARG A CA 1
ATOM 727 C C . ARG A 1 103 ? -21.570 -6.633 24.080 1.00 68.62 103 ARG A C 1
ATOM 729 O O . ARG A 1 103 ? -21.881 -6.624 25.290 1.00 68.62 103 ARG A O 1
#

Sequence (103 aa):
MTRVLMITLVLEAIVFGLAVPGMVTVSGIALPLALGLGGAAILLALVAAATLRSGLGFALGWLTQLAALALGFATSTMFFMGGVFAVLWIATVVLGRRIDAAR

Foldseek 3Di:
DLVQLLVLLQVLLVVLVVLLCQLCVVVVDDNVVSCVLSVVLSVLSNVLSVCSVVVVSLVSSVVSLVSLCVSCVSHVVSVVVSVVSVVSNVVVVVVVVVVVVVD

Organism: Propioniciclava tarda (NCBI:txid433330)

Secondary structure (DSSP, 8-state):
-HHHHHHHHHHHHHHHHHHHHHHHHTS---HHHHHHHHHHHHHHHHHHHHGGGSSHHHHHHHHHHHHHHHHTTT-THHHHHHHHHHHHHHHHHHHHHHHHHT-